Protein AF-A0A7C5E9H7-F1 (afdb_monomer_lite)

Radius of gyration: 14.44 Å; chains: 1; bounding box: 30×26×40 Å

Foldseek 3Di:
DVCLLVDQEAEAADPEDADDPVLLVNLVSQHQYAYEPYHCNCVRQNDLRYDPDPVSVVVCVVPGDGGPHDNVCVDPVNVVVVVVVVVVVD

pLDDT: mean 95.2, std 3.52, range [71.25, 98.31]

Sequence (90 aa):
SKYLKAFDLFILPSRYEGLSITLIEALFAQIPSLASDVGGNEEIVGKECIFKNEKEFLEKIKNPELSKTERKIFELENMVKGYLKVYQSL

Secondary structure (DSSP, 8-state):
--SGGG-S-EEE--S--SS-HHHHHHHHHT--EEEES-TTHHHHH-GGGEESSHHHHHHHTTSPPPP-S-GGGGSHHHHHHHHHHHHHH-

Structure (mmCIF, N/CA/C/O backbone):
data_AF-A0A7C5E9H7-F1
#
_entry.id   AF-A0A7C5E9H7-F1
#
loop_
_atom_site.group_PDB
_atom_site.id
_atom_site.type_symbol
_atom_site.label_atom_id
_atom_site.label_alt_id
_atom_site.label_comp_id
_atom_site.label_asym_id
_atom_site.label_entity_id
_atom_site.label_seq_id
_atom_site.pdbx_PDB_ins_code
_atom_site.Cartn_x
_atom_site.Cartn_y
_atom_site.Cartn_z
_atom_site.occupancy
_atom_site.B_iso_or_equiv
_atom_site.auth_seq_id
_atom_site.auth_comp_id
_atom_site.auth_asym_id
_atom_site.auth_atom_id
_atom_site.pdbx_PDB_model_num
ATOM 1 N N . SER A 1 1 ? -13.418 -4.803 -5.093 1.00 71.25 1 SER A N 1
ATOM 2 C CA . SER A 1 1 ? -13.367 -4.720 -6.572 1.00 71.25 1 SER A CA 1
ATOM 3 C C . SER A 1 1 ? -13.600 -6.085 -7.237 1.00 71.25 1 SER A C 1
ATOM 5 O O . SER A 1 1 ? -13.017 -7.070 -6.797 1.00 71.25 1 SER A O 1
ATOM 7 N N . LYS A 1 2 ? -14.453 -6.159 -8.278 1.00 85.94 2 LYS A N 1
ATOM 8 C CA . LYS A 1 2 ? -14.808 -7.404 -9.010 1.00 85.94 2 LYS A CA 1
ATOM 9 C C . LYS A 1 2 ? -13.638 -7.996 -9.808 1.00 85.94 2 LYS A C 1
ATOM 11 O O . LYS A 1 2 ? -13.587 -9.205 -9.994 1.00 85.94 2 LYS A O 1
ATOM 16 N N . TYR A 1 3 ? -12.723 -7.148 -10.271 1.00 88.94 3 TYR A N 1
ATOM 17 C CA . TYR A 1 3 ? -11.683 -7.536 -11.229 1.00 88.94 3 TYR A CA 1
ATOM 18 C C . TYR A 1 3 ? -10.300 -7.689 -10.607 1.00 88.94 3 TYR A C 1
ATOM 20 O O . TYR A 1 3 ? -9.445 -8.310 -11.218 1.00 88.94 3 TYR A O 1
ATOM 28 N N . LEU A 1 4 ? -10.085 -7.163 -9.396 1.00 90.94 4 LEU A N 1
ATOM 29 C CA . LEU A 1 4 ? -8.748 -7.060 -8.808 1.00 90.94 4 LEU A CA 1
ATOM 30 C C . LEU A 1 4 ? -8.034 -8.417 -8.786 1.00 90.94 4 LEU A C 1
ATOM 32 O O . LEU A 1 4 ? -6.938 -8.541 -9.309 1.00 90.94 4 LEU A O 1
ATOM 36 N N . LYS A 1 5 ? -8.708 -9.462 -8.288 1.00 91.12 5 LYS A N 1
ATOM 37 C CA . LYS A 1 5 ? -8.148 -10.822 -8.176 1.00 91.12 5 LYS A CA 1
ATOM 38 C C . LYS A 1 5 ? -7.778 -11.485 -9.511 1.00 91.12 5 LYS A C 1
ATOM 40 O O . LYS A 1 5 ? -7.206 -12.566 -9.483 1.00 91.12 5 LYS A O 1
ATOM 45 N N . ALA A 1 6 ? -8.153 -10.899 -10.648 1.00 93.62 6 ALA A N 1
ATOM 46 C CA . ALA A 1 6 ? -7.802 -11.408 -11.969 1.00 93.62 6 ALA A CA 1
ATOM 47 C C . ALA A 1 6 ? -6.478 -10.834 -12.505 1.00 93.62 6 ALA A C 1
ATOM 49 O O . ALA A 1 6 ? -6.047 -11.249 -13.575 1.00 93.62 6 ALA A O 1
ATOM 50 N N . PHE A 1 7 ? -5.861 -9.874 -11.810 1.00 94.19 7 PHE A N 1
ATOM 51 C CA . PHE A 1 7 ? -4.581 -9.294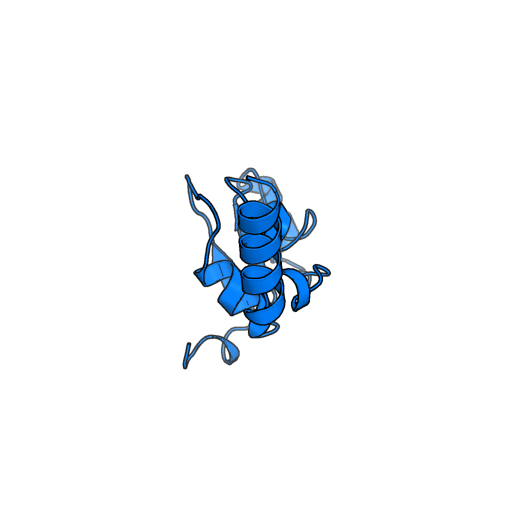 -12.210 1.00 94.19 7 PHE A CA 1
ATOM 52 C C . PHE A 1 7 ? -3.401 -10.030 -11.570 1.00 94.19 7 PHE A C 1
ATOM 54 O O . PHE A 1 7 ? -3.462 -10.392 -10.397 1.00 94.19 7 PHE A O 1
ATOM 61 N N . ASP A 1 8 ? -2.305 -10.159 -12.319 1.00 95.12 8 ASP A N 1
ATOM 62 C CA . ASP A 1 8 ? -1.024 -10.672 -11.811 1.00 95.12 8 ASP A CA 1
ATOM 63 C C . ASP A 1 8 ? -0.252 -9.620 -10.992 1.00 95.12 8 ASP A C 1
ATOM 65 O O . ASP A 1 8 ? 0.540 -9.956 -10.113 1.00 95.12 8 ASP A O 1
ATOM 69 N N . LEU A 1 9 ? -0.481 -8.334 -11.285 1.00 96.44 9 LEU A N 1
ATOM 70 C CA . LEU A 1 9 ? 0.195 -7.194 -10.669 1.00 96.44 9 LEU A CA 1
ATOM 71 C C . LEU A 1 9 ? -0.711 -5.958 -10.704 1.00 96.44 9 LEU A C 1
ATOM 73 O O . LEU A 1 9 ? -1.297 -5.631 -11.737 1.00 96.44 9 LEU A O 1
ATOM 77 N N . PHE A 1 10 ? -0.779 -5.236 -9.588 1.00 97.31 10 PHE A N 1
ATOM 78 C CA . PHE A 1 10 ? -1.395 -3.915 -9.495 1.00 97.31 10 PHE A CA 1
ATOM 79 C C . PHE A 1 10 ? -0.316 -2.820 -9.474 1.00 97.31 10 PHE A C 1
ATOM 81 O O . PHE A 1 10 ? 0.692 -2.956 -8.784 1.00 97.31 10 PHE A O 1
ATOM 88 N N . ILE A 1 11 ? -0.509 -1.724 -10.214 1.00 97.62 11 ILE A N 1
ATOM 89 C CA . ILE A 1 11 ? 0.456 -0.614 -10.270 1.00 97.62 11 ILE A CA 1
ATOM 90 C C . ILE A 1 11 ? -0.251 0.704 -9.950 1.00 97.62 11 ILE A C 1
ATOM 92 O O . ILE A 1 11 ? -1.260 1.032 -10.573 1.00 97.62 11 ILE A O 1
ATOM 96 N N . LEU A 1 12 ? 0.314 1.482 -9.024 1.00 97.88 12 LEU A N 1
ATOM 97 C CA . LEU A 1 12 ? -0.160 2.814 -8.641 1.00 97.88 12 LEU A CA 1
ATOM 98 C C . LEU A 1 12 ? 0.952 3.864 -8.840 1.00 97.88 12 LEU A C 1
ATOM 100 O O . LEU A 1 12 ? 1.689 4.160 -7.901 1.00 97.88 12 LEU A O 1
ATOM 104 N N . PRO A 1 13 ? 1.111 4.438 -10.046 1.00 97.50 13 PRO A N 1
ATOM 105 C CA . PRO A 1 13 ? 2.179 5.387 -10.366 1.00 97.50 13 PRO A CA 1
ATOM 106 C C . PRO A 1 13 ? 1.765 6.844 -10.069 1.00 97.50 13 PRO A C 1
ATOM 108 O O . PRO A 1 13 ? 1.942 7.736 -10.903 1.00 97.50 13 PRO A O 1
ATOM 111 N N . SER A 1 14 ? 1.142 7.082 -8.914 1.00 97.69 14 SER A N 1
ATOM 112 C CA . SER A 1 14 ? 0.613 8.396 -8.533 1.00 97.69 14 SER A CA 1
ATOM 113 C C . SER A 1 14 ? 1.729 9.433 -8.334 1.00 97.69 14 SER A C 1
ATOM 115 O O . SER A 1 14 ? 2.858 9.125 -7.968 1.00 97.69 14 SER A O 1
ATOM 117 N N . ARG A 1 15 ? 1.423 10.717 -8.556 1.00 97.00 15 ARG A N 1
ATOM 118 C CA . ARG A 1 15 ? 2.346 11.825 -8.217 1.00 97.00 15 ARG A CA 1
ATOM 119 C C . ARG A 1 15 ? 2.125 12.378 -6.810 1.00 97.00 15 ARG A C 1
ATOM 121 O O . ARG A 1 15 ? 3.008 13.032 -6.269 1.00 97.00 15 ARG A O 1
ATOM 128 N N . TYR A 1 16 ? 0.943 12.147 -6.250 1.00 96.38 16 TYR A N 1
ATOM 129 C CA . TYR A 1 16 ? 0.538 12.590 -4.925 1.00 96.38 16 TYR A CA 1
ATOM 130 C C . TYR A 1 16 ? -0.542 11.646 -4.399 1.00 96.38 16 TYR A C 1
ATOM 132 O O . TYR A 1 16 ? -1.445 11.284 -5.150 1.00 96.38 16 TYR A O 1
ATOM 140 N N . GLU A 1 17 ? -0.449 11.276 -3.125 1.00 96.50 17 GLU A N 1
ATOM 141 C CA . GLU A 1 17 ? -1.423 10.458 -2.402 1.00 96.50 17 GLU A CA 1
ATOM 142 C C . GLU A 1 17 ? -1.495 10.930 -0.948 1.00 96.50 17 GLU A C 1
ATOM 144 O O . GLU A 1 17 ? -0.511 11.429 -0.398 1.00 96.50 17 GLU A O 1
ATOM 149 N N . GLY A 1 18 ? -2.658 10.743 -0.323 1.00 94.62 18 GLY A N 1
ATOM 150 C CA . GLY A 1 18 ? -2.769 10.720 1.134 1.00 94.62 18 GLY A CA 1
ATOM 151 C C . GLY A 1 18 ? -2.495 9.301 1.621 1.00 94.62 18 GLY A C 1
ATOM 152 O O . GLY A 1 18 ? -1.352 8.859 1.664 1.00 94.62 18 GLY A O 1
ATOM 153 N N . LEU A 1 19 ? -3.566 8.563 1.904 1.00 93.81 19 LEU A N 1
ATOM 154 C CA . LEU A 1 19 ? -3.544 7.115 2.093 1.00 93.81 19 LEU A CA 1
ATOM 155 C C . LEU A 1 19 ? -4.391 6.480 0.983 1.00 93.81 19 LEU A C 1
ATOM 157 O O . LEU A 1 19 ? -5.590 6.751 0.888 1.00 93.81 19 LEU A O 1
ATOM 161 N N . SER A 1 20 ? -3.781 5.664 0.124 1.00 95.56 20 SER A N 1
ATOM 162 C CA . SER A 1 20 ? -4.473 5.137 -1.055 1.00 95.56 20 SER A CA 1
ATOM 163 C C . SER A 1 20 ? -5.406 3.974 -0.698 1.00 95.56 20 SER A C 1
ATOM 165 O O . SER A 1 20 ? -4.961 2.857 -0.428 1.00 95.56 20 SER A O 1
ATOM 167 N N . ILE A 1 21 ? -6.722 4.209 -0.750 1.00 95.19 21 ILE A N 1
ATOM 168 C CA . ILE A 1 21 ? -7.734 3.162 -0.513 1.00 95.19 21 ILE A CA 1
ATOM 169 C C . ILE A 1 21 ? -7.607 2.044 -1.556 1.00 95.19 21 ILE A C 1
ATOM 171 O O . ILE A 1 21 ? -7.671 0.871 -1.203 1.00 95.19 21 ILE A O 1
ATOM 175 N N . THR A 1 22 ? -7.356 2.384 -2.821 1.00 95.25 22 THR A N 1
ATOM 176 C CA . THR A 1 22 ? -7.184 1.401 -3.903 1.00 95.25 22 THR A CA 1
ATOM 177 C C . THR A 1 22 ? -5.994 0.471 -3.646 1.00 95.25 22 THR A C 1
ATOM 179 O O . THR A 1 22 ? -6.065 -0.725 -3.927 1.00 95.25 22 THR A O 1
ATOM 182 N N . LEU A 1 23 ? -4.907 0.995 -3.068 1.00 96.19 23 LEU A N 1
ATOM 183 C CA . LEU A 1 23 ? -3.743 0.192 -2.698 1.00 96.19 23 LEU A CA 1
ATOM 184 C C . LEU A 1 23 ? -4.053 -0.751 -1.524 1.00 96.19 23 LEU A C 1
ATOM 186 O O . LEU A 1 23 ? -3.629 -1.906 -1.535 1.00 96.19 23 LEU A O 1
ATOM 190 N N . ILE A 1 24 ? -4.859 -0.301 -0.555 1.00 96.00 24 ILE A N 1
ATOM 191 C CA . ILE A 1 24 ? -5.378 -1.159 0.522 1.00 96.00 24 ILE A CA 1
ATOM 192 C C . ILE A 1 24 ? -6.276 -2.260 -0.066 1.00 96.00 24 ILE A C 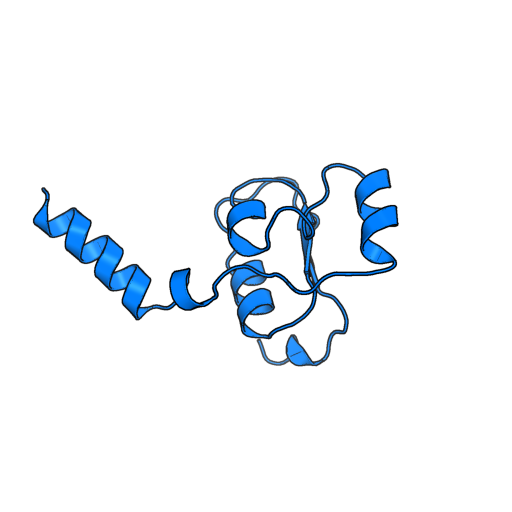1
ATOM 194 O O . ILE A 1 24 ? -6.129 -3.426 0.292 1.00 96.00 24 ILE A O 1
ATOM 198 N N . GLU A 1 25 ? -7.164 -1.952 -1.014 1.00 95.56 25 GLU A N 1
ATOM 199 C CA . GLU A 1 25 ? -7.978 -2.977 -1.682 1.00 95.56 25 GLU A CA 1
ATOM 200 C C . GLU A 1 25 ? -7.111 -4.044 -2.374 1.00 95.56 25 GLU A C 1
ATOM 202 O O . GLU A 1 25 ? -7.414 -5.238 -2.270 1.00 95.56 25 GLU A O 1
ATOM 207 N N . ALA A 1 26 ? -6.027 -3.635 -3.046 1.00 95.75 26 ALA A N 1
ATOM 208 C CA . ALA A 1 26 ? -5.075 -4.541 -3.693 1.00 95.75 26 ALA A CA 1
ATOM 209 C C . ALA A 1 26 ? -4.345 -5.428 -2.674 1.00 95.75 26 ALA A C 1
ATOM 211 O O . ALA A 1 26 ? -4.268 -6.648 -2.860 1.00 95.75 26 ALA A O 1
ATOM 212 N N . LEU A 1 27 ? -3.920 -4.843 -1.549 1.00 95.44 27 LEU A N 1
ATOM 213 C CA . LEU A 1 27 ? -3.339 -5.563 -0.418 1.00 95.44 27 LEU A CA 1
ATOM 214 C C . LEU A 1 27 ? -4.301 -6.647 0.109 1.00 95.44 27 LEU A C 1
ATOM 216 O O . LEU A 1 27 ? -3.910 -7.805 0.269 1.00 95.44 27 LEU A O 1
ATOM 220 N N . PH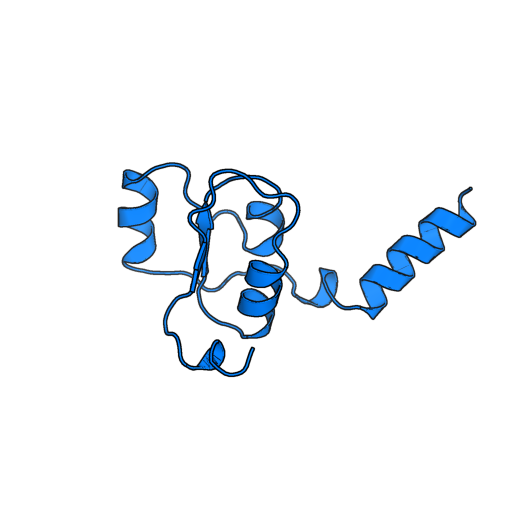E A 1 28 ? -5.579 -6.321 0.330 1.00 94.81 28 PHE A N 1
ATOM 221 C CA . PHE A 1 28 ? -6.583 -7.293 0.792 1.00 94.81 28 PHE A CA 1
ATOM 222 C C . PHE A 1 28 ? -6.911 -8.366 -0.248 1.00 94.81 28 PHE A C 1
ATOM 224 O O . PHE A 1 28 ? -7.210 -9.508 0.116 1.00 94.81 28 PHE A O 1
ATOM 231 N N . ALA A 1 29 ? -6.829 -8.031 -1.533 1.00 94.31 29 ALA A N 1
ATOM 232 C CA . ALA A 1 29 ? -6.986 -8.989 -2.616 1.00 94.31 29 ALA A CA 1
ATOM 233 C C . ALA A 1 29 ? -5.774 -9.925 -2.789 1.00 94.31 29 ALA A C 1
ATOM 235 O O . ALA A 1 29 ? -5.905 -10.906 -3.519 1.00 94.31 29 ALA A O 1
ATOM 236 N N . GLN A 1 30 ? -4.673 -9.692 -2.060 1.00 93.81 30 GLN A N 1
ATOM 237 C CA . GLN A 1 30 ? -3.437 -10.489 -2.080 1.00 93.81 30 GLN A CA 1
ATOM 238 C C . GLN A 1 30 ? -2.786 -10.545 -3.461 1.00 93.81 30 GLN A C 1
ATOM 240 O O . GLN A 1 30 ? -2.334 -11.597 -3.905 1.00 93.81 30 GLN A O 1
ATOM 245 N N . ILE A 1 31 ? -2.757 -9.401 -4.138 1.00 94.44 31 ILE A N 1
ATOM 246 C CA . ILE A 1 31 ? -2.116 -9.263 -5.443 1.00 94.44 31 ILE A CA 1
ATOM 247 C C . ILE A 1 31 ? -0.804 -8.502 -5.239 1.00 94.44 31 ILE A C 1
ATOM 249 O O . ILE A 1 31 ? -0.802 -7.500 -4.510 1.00 94.44 31 ILE A O 1
ATOM 253 N N . PRO A 1 32 ? 0.304 -8.938 -5.863 1.00 96.25 32 PRO A N 1
ATOM 254 C CA . PRO A 1 32 ? 1.529 -8.150 -5.916 1.00 96.25 32 PRO A CA 1
ATOM 255 C C . PRO A 1 32 ? 1.227 -6.714 -6.348 1.00 96.25 32 PRO A C 1
ATOM 257 O O . PRO A 1 32 ? 0.399 -6.482 -7.232 1.00 96.25 32 PRO A O 1
ATOM 260 N N . SER A 1 33 ? 1.853 -5.739 -5.698 1.00 96.75 33 SER A N 1
ATOM 261 C CA . SER A 1 33 ? 1.560 -4.325 -5.933 1.00 96.75 33 SER A CA 1
ATOM 262 C C . SER A 1 33 ? 2.849 -3.522 -6.027 1.00 96.75 33 SER A C 1
ATOM 264 O O . SER A 1 33 ? 3.753 -3.717 -5.222 1.00 96.75 33 SER A O 1
ATOM 266 N N . LEU A 1 34 ? 2.920 -2.601 -6.988 1.00 98.12 34 LEU A N 1
ATOM 267 C CA . LEU A 1 34 ? 3.991 -1.613 -7.100 1.00 98.12 34 LEU A CA 1
ATOM 268 C C . LEU A 1 34 ? 3.407 -0.206 -7.079 1.00 98.12 34 LEU A C 1
ATOM 270 O O . LEU A 1 34 ? 2.598 0.147 -7.934 1.00 98.12 34 LEU A O 1
ATOM 274 N N . ALA A 1 35 ? 3.833 0.617 -6.128 1.00 98.19 35 ALA A N 1
ATOM 275 C CA . ALA A 1 35 ? 3.343 1.982 -5.980 1.00 98.19 35 ALA A CA 1
ATOM 276 C C . ALA A 1 35 ? 4.479 3.007 -6.045 1.00 98.19 35 ALA A C 1
ATOM 278 O O . ALA A 1 35 ? 5.610 2.741 -5.657 1.00 98.19 35 ALA A O 1
ATOM 279 N N . SER A 1 36 ? 4.192 4.209 -6.520 1.00 98.31 36 SER A N 1
ATOM 280 C CA . SER A 1 36 ? 5.104 5.342 -6.378 1.00 98.31 36 SER A CA 1
ATOM 281 C C . SER A 1 36 ? 5.365 5.642 -4.897 1.00 98.31 36 SER A C 1
ATOM 283 O O . SER A 1 36 ? 4.428 5.611 -4.094 1.00 98.31 36 SER A O 1
ATOM 285 N N . ASP A 1 37 ? 6.601 5.993 -4.550 1.00 98.12 37 ASP A N 1
ATOM 286 C CA . ASP A 1 37 ? 6.990 6.416 -3.199 1.00 98.12 37 ASP A CA 1
ATOM 287 C C . ASP A 1 37 ? 6.509 7.847 -2.892 1.00 98.12 37 ASP A C 1
ATOM 289 O O . ASP A 1 37 ? 7.254 8.825 -2.991 1.00 98.12 37 ASP A O 1
ATOM 293 N N . VAL A 1 38 ? 5.210 7.968 -2.616 1.00 97.75 38 VAL A N 1
ATOM 294 C CA . VAL A 1 38 ? 4.514 9.206 -2.245 1.00 97.75 38 VAL A CA 1
ATOM 295 C C . VAL A 1 38 ? 3.415 8.898 -1.228 1.00 97.75 38 VAL A C 1
ATOM 297 O O . VAL A 1 38 ? 2.832 7.811 -1.245 1.00 97.75 38 VAL A O 1
ATOM 300 N N . GLY A 1 39 ? 3.090 9.874 -0.376 1.00 95.94 39 GLY A N 1
ATOM 301 C CA . GLY A 1 39 ? 2.043 9.719 0.638 1.00 95.94 39 GLY A CA 1
ATOM 302 C C . GLY A 1 39 ? 2.310 8.537 1.575 1.00 95.94 39 GLY A C 1
ATOM 303 O O . GLY A 1 39 ? 3.455 8.232 1.891 1.00 95.94 39 GLY A O 1
ATOM 304 N N . GLY A 1 40 ? 1.247 7.848 1.983 1.00 95.81 40 GLY A N 1
ATOM 305 C CA . GLY A 1 40 ? 1.292 6.653 2.830 1.00 95.81 40 GLY A CA 1
ATOM 306 C C . GLY A 1 40 ? 1.473 5.335 2.069 1.00 95.81 40 GLY A C 1
ATOM 307 O O . GLY A 1 40 ? 1.123 4.282 2.596 1.00 95.81 40 GLY A O 1
ATOM 308 N N . ASN A 1 41 ? 1.955 5.343 0.820 1.00 97.31 41 ASN A N 1
ATOM 309 C CA . ASN A 1 41 ? 2.076 4.107 0.036 1.00 97.31 41 ASN A CA 1
ATOM 310 C C . ASN A 1 41 ? 3.073 3.113 0.655 1.00 97.31 41 ASN A C 1
ATOM 312 O O . ASN A 1 41 ? 2.768 1.921 0.723 1.00 97.31 41 ASN A O 1
ATOM 316 N N . GLU A 1 42 ? 4.228 3.584 1.146 1.00 96.25 42 GLU A N 1
ATOM 317 C CA . GLU A 1 42 ? 5.207 2.723 1.832 1.00 96.25 42 GLU A CA 1
ATOM 318 C C . GLU A 1 42 ? 4.592 2.048 3.065 1.00 96.25 42 GLU A C 1
ATOM 320 O O . GLU A 1 42 ? 4.829 0.865 3.297 1.00 96.25 42 GLU A O 1
ATOM 325 N N . GLU A 1 43 ? 3.742 2.756 3.813 1.00 95.25 43 GLU A N 1
ATOM 326 C CA . GLU A 1 43 ? 3.060 2.216 4.996 1.00 95.25 43 GLU A CA 1
ATOM 327 C C . GLU A 1 43 ? 2.082 1.088 4.640 1.00 95.25 43 GLU A C 1
ATOM 329 O O . GLU A 1 43 ? 1.891 0.158 5.422 1.00 95.25 43 GLU A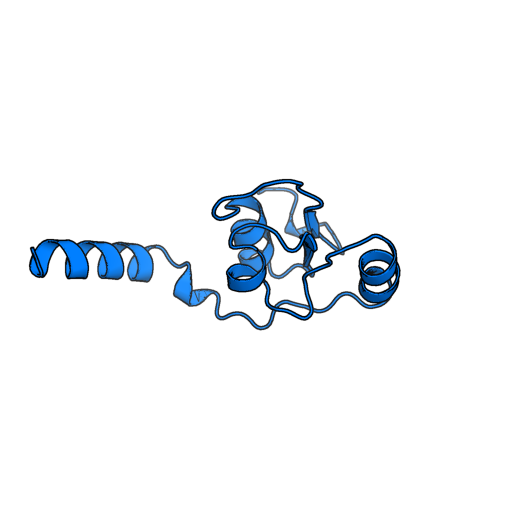 O 1
ATOM 334 N N . ILE A 1 44 ? 1.470 1.146 3.452 1.00 96.38 44 ILE A N 1
ATOM 335 C CA . ILE A 1 44 ? 0.504 0.139 3.003 1.00 96.38 44 ILE A CA 1
ATOM 336 C C . ILE A 1 44 ? 1.216 -1.097 2.459 1.00 96.38 44 ILE A C 1
ATOM 338 O O . ILE A 1 44 ? 0.874 -2.210 2.855 1.00 96.38 44 ILE A O 1
ATOM 342 N N . VAL A 1 45 ? 2.182 -0.939 1.545 1.00 95.62 45 VAL A N 1
ATOM 343 C CA . VAL A 1 45 ? 2.762 -2.086 0.817 1.00 95.62 45 VAL A CA 1
ATOM 344 C C . VAL A 1 45 ? 4.186 -2.455 1.224 1.00 95.62 45 VAL A C 1
ATOM 346 O O . VAL A 1 45 ? 4.614 -3.579 0.952 1.00 95.62 45 VAL A O 1
ATOM 349 N N . GLY A 1 46 ? 4.890 -1.573 1.928 1.00 95.75 46 GLY A N 1
ATOM 350 C CA . GLY A 1 46 ? 6.275 -1.753 2.346 1.00 95.75 46 GLY A CA 1
ATOM 351 C C . GLY A 1 46 ? 7.296 -1.317 1.293 1.00 95.75 46 GLY A C 1
ATOM 352 O O . GLY A 1 46 ? 7.002 -1.188 0.102 1.00 95.75 46 GLY A O 1
ATOM 353 N N . LYS A 1 47 ? 8.540 -1.137 1.748 1.00 95.69 47 LYS A N 1
ATOM 354 C CA . LYS A 1 47 ? 9.660 -0.592 0.966 1.00 95.69 47 LYS A CA 1
ATOM 355 C C . LYS A 1 47 ? 9.974 -1.354 -0.326 1.00 95.69 47 LYS A C 1
ATOM 357 O O . LYS A 1 47 ? 10.315 -0.754 -1.346 1.00 95.69 47 LYS A O 1
ATOM 362 N N . GLU A 1 48 ? 9.843 -2.677 -0.315 1.00 96.00 48 GLU A N 1
ATOM 363 C CA . GLU A 1 48 ? 10.126 -3.498 -1.502 1.00 96.00 48 GLU A CA 1
ATOM 364 C C . GLU A 1 48 ? 9.094 -3.278 -2.615 1.00 96.00 48 GLU A C 1
ATOM 366 O O . GLU A 1 48 ? 9.420 -3.399 -3.791 1.00 96.00 48 GLU A O 1
ATOM 371 N N . CYS A 1 49 ? 7.890 -2.825 -2.263 1.00 97.31 49 CYS A N 1
ATOM 372 C CA . CYS A 1 49 ? 6.761 -2.632 -3.170 1.00 97.31 49 CYS A CA 1
ATOM 373 C C . CYS A 1 49 ? 6.580 -1.173 -3.637 1.00 97.31 49 CYS A C 1
ATOM 375 O O . CYS A 1 49 ? 5.573 -0.856 -4.269 1.00 97.31 49 CYS A O 1
ATOM 377 N N . ILE A 1 50 ? 7.534 -0.277 -3.350 1.00 97.88 50 ILE A N 1
ATOM 378 C CA . ILE A 1 50 ? 7.500 1.120 -3.816 1.00 97.88 50 ILE A CA 1
ATOM 379 C C . ILE A 1 50 ? 8.642 1.481 -4.774 1.00 97.88 50 ILE A C 1
ATOM 381 O O . ILE A 1 50 ? 9.702 0.857 -4.745 1.00 97.88 50 ILE A O 1
ATOM 385 N N . PHE A 1 51 ? 8.452 2.501 -5.612 1.00 98.31 51 PHE A N 1
ATOM 386 C CA . PHE A 1 51 ? 9.478 3.028 -6.518 1.00 98.31 51 PHE A CA 1
ATOM 387 C C . PHE A 1 51 ? 9.486 4.563 -6.562 1.00 98.31 51 PHE A C 1
ATOM 389 O O . PHE A 1 51 ? 8.441 5.211 -6.594 1.00 98.31 51 PHE A O 1
ATOM 396 N N . LYS A 1 52 ? 10.678 5.160 -6.618 1.00 97.81 52 LYS A N 1
ATOM 397 C CA . LYS A 1 52 ? 10.886 6.621 -6.667 1.00 97.81 52 LYS A CA 1
ATOM 398 C C . LYS A 1 52 ? 11.037 7.170 -8.078 1.00 97.81 52 LYS A C 1
ATOM 400 O O . LYS A 1 52 ? 10.859 8.361 -8.315 1.00 97.81 52 LYS A O 1
ATOM 405 N N . ASN A 1 53 ? 11.458 6.324 -9.009 1.00 97.56 53 ASN A N 1
ATOM 406 C CA . ASN A 1 53 ? 11.802 6.718 -10.367 1.00 97.56 53 ASN A CA 1
ATOM 407 C C . ASN A 1 53 ? 11.637 5.543 -11.336 1.00 97.56 53 ASN A C 1
ATOM 409 O O . ASN A 1 53 ? 11.420 4.401 -10.932 1.00 97.56 53 ASN A O 1
ATOM 413 N N . GLU A 1 54 ? 11.765 5.841 -12.627 1.00 97.50 54 GLU A N 1
ATOM 414 C CA . GLU A 1 54 ? 11.630 4.865 -13.708 1.00 97.50 54 GLU A CA 1
ATOM 415 C C . GLU A 1 54 ? 12.611 3.693 -13.576 1.00 97.50 54 GLU A C 1
ATOM 417 O O . GLU A 1 54 ? 12.233 2.547 -13.794 1.00 97.50 54 GLU A O 1
ATOM 422 N N . LYS A 1 55 ? 13.857 3.951 -13.161 1.00 97.88 55 LYS A N 1
ATOM 423 C CA . LYS A 1 55 ? 14.870 2.900 -13.021 1.00 97.88 55 LYS A CA 1
ATOM 424 C C . LYS A 1 55 ? 14.473 1.879 -11.952 1.00 97.88 55 LYS A C 1
ATOM 426 O O . LYS A 1 55 ? 14.510 0.684 -12.227 1.00 97.88 55 LYS A O 1
ATOM 431 N N . GLU A 1 56 ? 14.070 2.340 -10.767 1.00 97.81 56 GLU A N 1
ATOM 432 C CA . GLU A 1 56 ? 13.583 1.455 -9.697 1.00 97.81 56 GLU A CA 1
ATOM 433 C C . GLU A 1 56 ? 12.321 0.698 -10.113 1.00 97.81 56 GLU A C 1
ATOM 435 O O . GLU A 1 56 ? 12.207 -0.497 -9.848 1.00 97.81 56 GLU A O 1
ATOM 440 N N . PHE A 1 57 ? 11.390 1.369 -10.796 1.00 97.81 57 PHE A N 1
ATOM 441 C CA . PHE A 1 57 ? 10.184 0.727 -11.309 1.00 97.81 57 PHE A CA 1
ATOM 442 C C . PHE A 1 57 ? 10.523 -0.433 -12.252 1.00 97.81 57 PHE A C 1
ATOM 444 O O . PHE A 1 57 ? 10.033 -1.545 -12.063 1.00 97.81 57 PHE A O 1
ATOM 451 N N . LEU A 1 58 ? 11.403 -0.193 -13.231 1.00 97.69 58 LEU A N 1
ATOM 452 C CA . LEU A 1 58 ? 11.834 -1.196 -14.207 1.00 97.69 58 LEU A CA 1
ATOM 453 C C . LEU A 1 58 ? 12.602 -2.362 -13.575 1.00 97.69 58 LEU A C 1
ATOM 455 O O . LEU A 1 58 ? 12.594 -3.469 -14.116 1.00 97.69 58 LEU A O 1
ATOM 459 N N . GLU A 1 59 ? 13.294 -2.130 -12.465 1.00 97.31 59 GLU A N 1
ATOM 460 C CA . GLU A 1 59 ? 13.975 -3.184 -11.720 1.00 97.31 59 GLU A CA 1
ATOM 461 C C . GLU A 1 59 ? 12.966 -4.066 -10.978 1.00 97.31 59 GLU A C 1
ATOM 463 O O . GLU A 1 59 ? 12.970 -5.287 -11.146 1.00 97.31 59 GLU A O 1
ATOM 468 N N . LYS A 1 60 ? 12.045 -3.444 -10.236 1.00 97.25 60 LYS A N 1
ATOM 469 C CA . LYS A 1 60 ? 11.091 -4.142 -9.368 1.00 97.25 60 LYS A CA 1
ATOM 470 C C . LYS A 1 60 ? 9.951 -4.823 -10.121 1.00 97.25 60 LYS A C 1
ATOM 472 O O . LYS A 1 60 ? 9.500 -5.884 -9.703 1.00 97.25 60 LYS A O 1
ATOM 477 N N . ILE A 1 61 ? 9.513 -4.282 -11.261 1.00 97.12 61 ILE A N 1
ATOM 478 C CA . ILE A 1 61 ? 8.431 -4.888 -12.059 1.00 97.12 61 ILE A CA 1
ATOM 479 C C . ILE A 1 61 ? 8.790 -6.269 -12.620 1.00 97.12 61 ILE A C 1
ATOM 481 O O . ILE A 1 61 ? 7.899 -7.057 -12.920 1.00 97.12 61 ILE A O 1
ATOM 485 N N . LYS A 1 62 ? 10.084 -6.587 -12.750 1.00 96.19 62 LYS A N 1
ATOM 486 C CA . LYS A 1 62 ? 10.541 -7.887 -13.266 1.00 96.19 62 LYS A CA 1
ATOM 487 C C . LYS A 1 62 ? 10.233 -9.038 -12.313 1.00 96.19 62 LYS A C 1
ATOM 489 O O . LYS A 1 62 ? 9.970 -10.137 -12.780 1.00 96.19 62 LYS A O 1
ATOM 494 N N . ASN A 1 63 ? 10.288 -8.779 -11.008 1.00 94.88 63 ASN A N 1
ATOM 495 C CA . ASN A 1 63 ? 10.051 -9.756 -9.949 1.00 94.88 63 ASN A CA 1
ATOM 496 C C . ASN A 1 63 ? 9.224 -9.082 -8.843 1.00 94.88 63 ASN A C 1
ATOM 498 O O . ASN A 1 63 ? 9.782 -8.706 -7.811 1.00 94.88 63 ASN A O 1
ATOM 502 N N . PRO A 1 64 ? 7.917 -8.865 -9.065 1.00 94.19 64 PRO A N 1
ATOM 503 C CA . PRO A 1 64 ? 7.092 -8.138 -8.117 1.00 94.19 64 PRO A CA 1
ATOM 504 C C . PRO A 1 64 ? 6.911 -8.948 -6.829 1.00 94.19 64 PRO A C 1
ATOM 506 O O . PRO A 1 64 ? 6.510 -10.113 -6.860 1.00 94.19 64 PRO A O 1
ATOM 509 N N . GLU A 1 65 ? 7.189 -8.323 -5.687 1.00 93.19 65 GLU A N 1
ATOM 510 C CA . GLU A 1 65 ? 6.963 -8.942 -4.383 1.00 93.19 65 GLU A CA 1
ATOM 511 C C . GLU A 1 65 ? 5.503 -8.797 -3.935 1.00 93.19 65 GLU A C 1
ATOM 513 O O . GLU A 1 65 ? 4.815 -7.813 -4.219 1.00 93.19 65 GLU A O 1
ATOM 518 N N . LEU A 1 66 ? 5.031 -9.789 -3.181 1.00 93.62 66 LEU A N 1
ATOM 519 C CA . LEU A 1 66 ? 3.838 -9.626 -2.363 1.00 93.62 66 LEU A CA 1
ATOM 520 C C . LEU A 1 66 ? 4.183 -8.758 -1.157 1.00 93.62 66 LEU A C 1
ATOM 522 O O . LEU A 1 66 ? 5.193 -8.985 -0.485 1.00 93.62 66 LEU A O 1
ATOM 526 N N . SER A 1 67 ? 3.307 -7.804 -0.854 1.00 92.31 67 SER A N 1
ATOM 527 C CA . SER A 1 67 ? 3.461 -6.993 0.345 1.00 92.31 67 SER A CA 1
ATOM 528 C C . SER A 1 67 ? 3.491 -7.871 1.597 1.00 92.31 67 SER A C 1
ATOM 530 O O . SER A 1 67 ? 2.678 -8.783 1.771 1.00 92.31 67 SER A O 1
ATOM 532 N N . LYS A 1 68 ? 4.437 -7.555 2.483 1.00 90.56 68 LYS A N 1
ATOM 533 C CA . LYS A 1 68 ? 4.613 -8.203 3.790 1.00 90.56 68 LYS A CA 1
ATOM 534 C C . LYS A 1 68 ? 3.883 -7.453 4.910 1.00 90.56 68 LYS A C 1
ATOM 536 O O . LYS A 1 68 ? 3.948 -7.875 6.060 1.00 90.56 68 LYS A O 1
ATOM 541 N N . THR A 1 69 ? 3.202 -6.353 4.588 1.00 90.75 69 THR A N 1
ATOM 542 C CA . THR A 1 69 ? 2.493 -5.526 5.566 1.00 90.75 69 THR A CA 1
ATOM 543 C C . THR A 1 69 ? 1.328 -6.289 6.191 1.00 90.75 69 THR A C 1
ATOM 545 O O . THR A 1 69 ? 0.566 -6.992 5.518 1.00 90.75 69 THR A O 1
ATOM 548 N N . GLU A 1 70 ? 1.151 -6.129 7.503 1.00 91.19 70 GLU A N 1
ATOM 549 C CA . GLU A 1 70 ? 0.038 -6.737 8.221 1.00 91.19 70 GLU A CA 1
ATOM 550 C C . GLU A 1 70 ? -1.298 -6.081 7.843 1.00 91.19 70 GLU A C 1
ATOM 552 O O . GLU A 1 70 ? -1.663 -5.014 8.331 1.00 91.19 70 GLU A O 1
ATOM 557 N N . ARG A 1 71 ? -2.088 -6.782 7.022 1.00 91.81 71 ARG A N 1
ATOM 558 C CA . ARG A 1 71 ? -3.449 -6.375 6.615 1.00 91.81 71 ARG A CA 1
ATOM 559 C C . ARG A 1 71 ? -4.364 -5.992 7.773 1.00 91.81 71 ARG A C 1
ATOM 561 O O . ARG A 1 71 ? -5.202 -5.110 7.611 1.00 91.81 71 ARG A O 1
ATOM 568 N N . LYS A 1 72 ? -4.185 -6.639 8.931 1.00 92.75 72 LYS A N 1
ATOM 569 C CA . LYS A 1 72 ? -4.982 -6.397 10.139 1.00 92.75 72 LYS A CA 1
ATOM 570 C C . LYS A 1 72 ? -4.968 -4.933 10.546 1.00 92.75 72 LYS A C 1
ATOM 572 O O . LYS A 1 72 ? -5.985 -4.435 11.011 1.00 92.75 72 LYS A O 1
ATOM 577 N N . ILE A 1 73 ? -3.857 -4.229 10.321 1.00 91.88 73 ILE A N 1
ATOM 578 C CA . ILE A 1 73 ? -3.736 -2.806 10.644 1.00 91.88 73 ILE A CA 1
ATOM 579 C C . ILE A 1 73 ? -4.867 -2.014 9.982 1.00 91.88 73 ILE A C 1
ATOM 581 O O . ILE A 1 73 ? -5.452 -1.165 10.638 1.00 91.88 73 ILE A O 1
ATOM 585 N N . PHE A 1 74 ? -5.241 -2.357 8.746 1.00 94.62 74 PHE A N 1
ATOM 586 C CA . PHE A 1 74 ? -6.262 -1.673 7.949 1.00 94.62 74 PHE A CA 1
ATOM 587 C C . PHE A 1 74 ? -7.678 -2.264 8.083 1.00 94.62 74 PHE A C 1
ATOM 589 O O . PHE A 1 74 ? -8.585 -1.869 7.349 1.00 94.62 74 PHE A O 1
ATOM 596 N N . GLU A 1 75 ? -7.903 -3.212 8.996 1.00 95.50 75 GLU A N 1
ATOM 597 C CA . GLU A 1 75 ? -9.243 -3.745 9.259 1.00 95.50 75 GLU A CA 1
ATOM 598 C C . GLU A 1 75 ? -10.127 -2.712 9.967 1.00 95.50 75 GLU A C 1
ATOM 600 O O . GLU A 1 75 ? -9.681 -1.959 10.837 1.00 95.50 75 GLU A O 1
ATOM 605 N N . LEU A 1 76 ? -11.421 -2.728 9.632 1.00 94.62 76 LEU A N 1
ATOM 606 C CA . LEU A 1 76 ? -12.410 -1.796 10.177 1.00 94.62 76 LEU A CA 1
ATOM 607 C C . LEU A 1 76 ? -12.408 -1.777 11.711 1.00 94.62 76 LEU A C 1
ATOM 609 O O . LEU A 1 76 ? -12.470 -0.709 12.312 1.00 94.62 76 LEU A O 1
ATOM 613 N N . GLU A 1 77 ? -12.309 -2.946 12.346 1.00 96.56 77 GLU A N 1
ATOM 614 C CA . GLU A 1 77 ? -12.299 -3.054 13.805 1.00 96.56 77 GLU A CA 1
ATOM 615 C C . GLU A 1 77 ? -11.115 -2.297 14.429 1.00 96.56 77 GLU A C 1
ATOM 617 O O . GLU A 1 77 ? -11.293 -1.573 15.410 1.00 96.56 77 GLU A O 1
ATOM 622 N N . ASN A 1 78 ? -9.919 -2.413 13.846 1.00 95.81 78 ASN A N 1
ATOM 623 C CA . ASN A 1 78 ? -8.722 -1.741 14.351 1.00 95.81 78 ASN A CA 1
ATOM 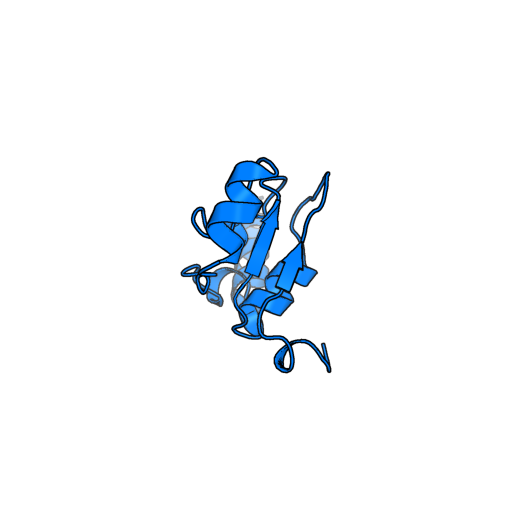624 C C . ASN A 1 78 ? -8.770 -0.233 14.100 1.00 95.81 78 ASN A C 1
ATOM 626 O O . ASN A 1 78 ? -8.401 0.542 14.983 1.00 95.81 78 ASN A O 1
ATOM 630 N N . MET A 1 79 ? -9.322 0.187 12.960 1.00 94.75 79 MET A N 1
ATOM 631 C CA . MET A 1 79 ? -9.576 1.599 12.676 1.00 94.75 79 MET A CA 1
ATOM 632 C C . MET A 1 79 ? -10.536 2.209 13.702 1.00 94.75 79 MET A C 1
ATOM 634 O O . MET A 1 79 ? -10.207 3.211 14.335 1.00 94.75 79 MET A O 1
ATOM 638 N N . VAL A 1 80 ? -11.685 1.570 13.949 1.00 96.88 80 VAL A N 1
ATOM 639 C CA . VAL A 1 80 ? -12.671 2.036 14.939 1.00 96.88 80 VAL A CA 1
ATOM 640 C C . VAL A 1 80 ? -12.062 2.100 16.341 1.00 96.88 80 VAL A C 1
ATOM 642 O O . VAL A 1 80 ? -12.229 3.106 17.031 1.00 96.88 80 VAL A O 1
ATOM 645 N N . LYS A 1 81 ? -11.304 1.075 16.758 1.00 96.94 81 LYS A N 1
ATOM 646 C CA . LYS A 1 81 ? -10.578 1.090 18.040 1.00 96.94 81 LYS A CA 1
ATOM 647 C C . LYS A 1 81 ? -9.603 2.267 18.134 1.00 96.94 81 LYS A C 1
ATOM 649 O O . LYS A 1 81 ? -9.535 2.905 19.183 1.00 96.94 81 LYS A O 1
ATOM 654 N N . GLY A 1 82 ? -8.886 2.572 17.051 1.00 95.44 82 GLY A N 1
ATOM 655 C CA . GLY A 1 82 ? -7.989 3.725 16.964 1.00 95.44 82 GLY A CA 1
ATOM 656 C C . GLY A 1 82 ? -8.715 5.046 17.221 1.00 95.44 82 GLY A C 1
ATOM 657 O O . GLY A 1 82 ? -8.298 5.817 18.085 1.00 95.44 82 GLY A O 1
ATOM 658 N N . TYR A 1 83 ? -9.848 5.267 16.549 1.00 96.38 83 TYR A N 1
ATOM 659 C CA . TYR A 1 83 ? -10.679 6.459 16.751 1.00 96.38 83 TYR A CA 1
ATOM 660 C C . TYR A 1 83 ? -11.239 6.558 18.177 1.00 96.38 83 TYR A C 1
ATOM 662 O O . TYR A 1 83 ? -11.140 7.612 18.802 1.00 96.38 83 TYR A O 1
ATOM 670 N N . LEU A 1 84 ? -11.782 5.464 18.724 1.00 97.62 84 LEU A N 1
ATOM 671 C CA . LEU A 1 84 ? -12.327 5.442 20.087 1.00 97.62 84 LEU A CA 1
ATOM 672 C C . LEU A 1 84 ? -11.268 5.786 21.137 1.00 97.62 84 LEU A C 1
ATOM 674 O O . LEU A 1 84 ? -11.554 6.543 22.061 1.00 97.62 84 LEU A O 1
ATOM 678 N N . LYS A 1 85 ? -10.040 5.281 20.971 1.00 97.81 85 LYS A N 1
ATOM 679 C CA . LYS A 1 85 ? -8.920 5.606 21.859 1.00 97.81 85 LYS A CA 1
ATOM 680 C C . LYS A 1 85 ? -8.612 7.104 21.856 1.00 97.81 85 LYS A C 1
ATOM 682 O O . LYS A 1 85 ? -8.379 7.664 22.921 1.00 97.81 85 LYS A O 1
ATOM 687 N N . VAL A 1 86 ? -8.627 7.746 20.684 1.00 97.44 86 VAL A N 1
ATOM 688 C CA . VAL A 1 86 ? -8.415 9.197 20.575 1.00 97.44 86 VAL A CA 1
ATOM 689 C C . VAL A 1 86 ? -9.532 9.951 21.290 1.00 97.44 86 VAL A C 1
ATOM 691 O O . VAL A 1 86 ? -9.238 10.789 22.135 1.00 97.44 86 VAL A O 1
ATOM 694 N N . TYR A 1 87 ? -10.798 9.613 21.035 1.00 97.44 87 TYR A N 1
ATOM 695 C CA . TYR A 1 87 ? -11.933 10.288 21.675 1.00 97.44 87 TYR A CA 1
ATOM 696 C C . TYR A 1 87 ? -11.977 10.128 23.195 1.00 97.44 87 TYR A C 1
ATOM 698 O O . TYR A 1 87 ? -12.413 11.044 23.877 1.00 97.44 87 TYR A O 1
ATOM 706 N N . GLN A 1 88 ? -11.512 8.999 23.729 1.00 96.31 88 GLN A N 1
ATOM 707 C CA . GLN A 1 88 ? -11.402 8.779 25.175 1.00 96.31 88 GLN A CA 1
ATOM 708 C C . GLN A 1 88 ? -10.226 9.526 25.822 1.00 96.31 88 GLN A C 1
ATOM 710 O O . GLN A 1 88 ? -10.165 9.603 27.046 1.00 96.31 88 GLN A O 1
ATOM 715 N N . SER A 1 89 ? -9.274 10.013 25.021 1.00 94.50 89 SER A N 1
ATOM 716 C CA . SER A 1 89 ? -8.093 10.750 25.489 1.00 94.50 89 SER A CA 1
ATOM 717 C C . SER A 1 89 ? -8.220 12.273 25.385 1.00 94.50 89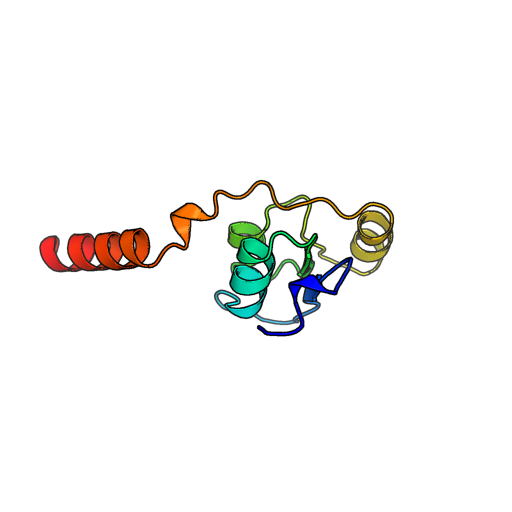 SER A C 1
ATOM 719 O O . SER A 1 89 ? -7.310 12.977 25.823 1.00 94.50 89 SER A O 1
ATOM 721 N N . LEU A 1 90 ? -9.312 12.755 24.783 1.00 87.31 90 LEU A N 1
ATOM 722 C CA . LEU A 1 90 ? -9.712 14.163 24.770 1.00 87.31 90 LEU A CA 1
ATOM 723 C C . LEU A 1 90 ? -10.426 14.520 26.077 1.00 87.31 90 LEU A C 1
ATOM 725 O O . LEU A 1 90 ? -10.224 15.664 26.537 1.00 87.31 90 LEU A O 1
#